Protein AF-A0A1F5YA37-F1 (afdb_monomer_lite)

Sequence (64 aa):
MTYVGSLVCMWISEWATGQWRYGGEYYIAPLRNWSFDSSFYSPDGLPPGTPSVLNFEPGDWSNE

Structure (mmCIF, N/CA/C/O backbone):
data_AF-A0A1F5YA37-F1
#
_entry.id   AF-A0A1F5YA37-F1
#
loop_
_atom_site.group_PDB
_atom_site.id
_atom_site.type_symbol
_atom_site.label_atom_id
_atom_site.label_alt_id
_atom_site.label_comp_id
_atom_site.label_asym_id
_atom_site.label_entity_id
_atom_site.label_seq_id
_atom_site.pdbx_PDB_ins_code
_atom_site.Cartn_x
_atom_site.Cartn_y
_atom_site.Cartn_z
_atom_site.occupancy
_atom_site.B_iso_or_equiv
_atom_site.auth_seq_id
_atom_site.auth_comp_id
_atom_site.auth_asym_id
_atom_site.auth_atom_id
_atom_site.pdbx_PDB_model_num
ATOM 1 N N . MET A 1 1 ? -15.579 -11.003 -13.388 1.00 59.38 1 MET A N 1
ATOM 2 C CA . MET A 1 1 ? -15.213 -9.574 -13.350 1.00 59.38 1 MET A CA 1
ATOM 3 C C . MET A 1 1 ? -14.074 -9.436 -12.359 1.00 59.38 1 MET A C 1
ATOM 5 O O . MET A 1 1 ? -14.212 -9.933 -11.246 1.00 59.38 1 MET A O 1
ATOM 9 N N . THR A 1 2 ? -12.954 -8.871 -12.795 1.00 69.38 2 THR A N 1
ATOM 10 C CA . THR A 1 2 ? -11.681 -8.862 -12.061 1.00 69.38 2 THR A CA 1
ATOM 11 C C . THR A 1 2 ? -11.222 -7.416 -11.942 1.00 69.38 2 THR A C 1
ATOM 13 O O . THR A 1 2 ? -11.364 -6.656 -12.898 1.00 69.38 2 THR A O 1
ATOM 16 N N . TYR A 1 3 ? -10.763 -7.015 -10.760 1.00 68.38 3 TYR A N 1
ATOM 17 C CA . TYR A 1 3 ? -10.307 -5.648 -10.514 1.00 68.38 3 TYR A CA 1
ATOM 18 C C . TYR A 1 3 ? -8.854 -5.483 -10.984 1.00 68.38 3 TYR A C 1
ATOM 20 O O . TYR A 1 3 ? -8.009 -6.304 -10.625 1.00 68.38 3 TYR A O 1
ATOM 28 N N . VAL A 1 4 ? -8.579 -4.424 -11.754 1.00 67.50 4 VAL A N 1
ATOM 29 C CA . VAL A 1 4 ? -7.252 -4.069 -12.285 1.00 67.50 4 VAL A CA 1
ATOM 30 C C . VAL A 1 4 ? -6.977 -2.602 -11.939 1.00 67.50 4 VAL A C 1
ATOM 32 O O . VAL A 1 4 ? -7.707 -1.725 -12.394 1.00 67.50 4 VAL A O 1
ATOM 35 N N . GLY A 1 5 ? -5.981 -2.329 -11.088 1.00 70.00 5 GLY A N 1
ATOM 36 C CA . GLY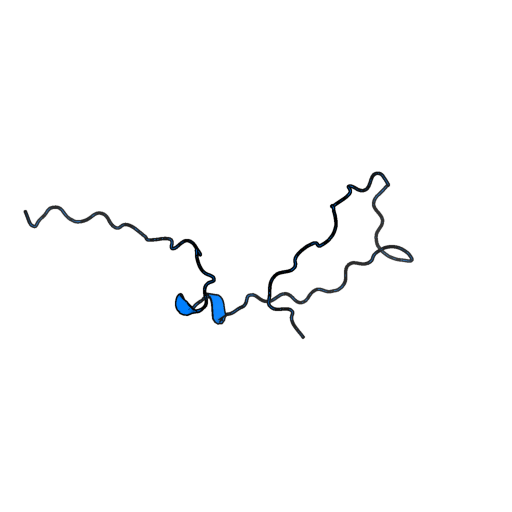 A 1 5 ? -5.632 -0.968 -10.653 1.00 70.00 5 GLY A CA 1
ATOM 37 C C . GLY A 1 5 ? -5.122 -0.884 -9.209 1.00 70.00 5 GLY A C 1
ATOM 38 O O . GLY A 1 5 ? -4.904 -1.900 -8.550 1.00 70.00 5 GLY A O 1
ATOM 39 N N . SER A 1 6 ? -4.951 0.335 -8.689 1.00 68.88 6 SER A N 1
ATOM 40 C CA . SER A 1 6 ? -4.518 0.615 -7.309 1.00 68.88 6 SER A CA 1
ATOM 41 C C . SER A 1 6 ? -5.657 1.214 -6.474 1.00 68.88 6 SER A C 1
ATOM 43 O O . SER A 1 6 ? -6.511 1.924 -6.994 1.00 68.88 6 SER A O 1
ATOM 45 N N . LEU A 1 7 ? -5.709 0.895 -5.176 1.00 79.38 7 LEU A N 1
ATOM 46 C CA . LEU A 1 7 ? -6.703 1.436 -4.239 1.00 79.38 7 LEU A CA 1
ATOM 47 C C . LEU A 1 7 ? -6.007 2.389 -3.266 1.00 79.38 7 LEU A C 1
ATOM 49 O O . LEU A 1 7 ? -4.995 2.022 -2.671 1.00 79.38 7 LEU A O 1
ATOM 53 N N . VAL A 1 8 ? -6.564 3.587 -3.073 1.00 80.62 8 VAL A N 1
ATOM 54 C CA . VAL A 1 8 ? -6.082 4.557 -2.080 1.00 80.62 8 VAL A CA 1
ATOM 55 C C . VAL A 1 8 ? -7.066 4.665 -0.917 1.00 80.62 8 VAL A C 1
ATOM 57 O O . VAL A 1 8 ? -8.277 4.769 -1.109 1.00 80.62 8 VAL A O 1
ATOM 60 N N . CYS A 1 9 ? -6.543 4.626 0.308 1.00 82.31 9 CYS A N 1
ATOM 61 C CA . CYS A 1 9 ? -7.327 4.862 1.513 1.00 82.31 9 CYS A CA 1
ATOM 62 C C . CYS A 1 9 ? -7.502 6.374 1.710 1.00 82.31 9 CYS A C 1
ATOM 64 O O . CYS A 1 9 ? -6.523 7.077 1.941 1.00 82.31 9 CYS A O 1
ATOM 66 N N . MET A 1 10 ? -8.734 6.880 1.608 1.00 87.88 10 MET A N 1
ATOM 67 C CA . MET A 1 10 ? -9.017 8.321 1.740 1.00 87.88 10 MET A CA 1
ATOM 68 C C . MET A 1 10 ? -9.252 8.781 3.190 1.00 87.88 10 MET A C 1
ATOM 70 O O . MET A 1 10 ? -9.570 9.946 3.409 1.00 87.88 10 MET A O 1
ATOM 74 N N . TRP A 1 11 ? -9.138 7.889 4.178 1.00 88.12 11 TRP A N 1
ATOM 75 C CA . TRP A 1 11 ? -9.402 8.191 5.588 1.00 88.12 11 TRP A CA 1
ATOM 76 C C . TRP A 1 11 ? -8.179 7.886 6.464 1.00 88.12 11 TRP A C 1
ATOM 78 O O . TRP A 1 11 ? -7.326 7.073 6.098 1.00 88.12 11 TRP A O 1
ATOM 88 N N . ILE A 1 12 ? -8.080 8.557 7.618 1.00 90.50 12 ILE A N 1
ATOM 89 C CA . ILE A 1 12 ? -7.007 8.318 8.595 1.00 90.50 12 ILE A CA 1
ATOM 90 C C . ILE A 1 12 ? -7.247 6.961 9.241 1.00 90.50 12 ILE A C 1
ATOM 92 O O . ILE A 1 12 ? -8.201 6.810 9.992 1.00 90.50 12 ILE A O 1
ATOM 96 N N . SER A 1 13 ? -6.371 5.996 8.966 1.00 86.50 13 SER A N 1
ATOM 97 C CA . SER A 1 13 ? -6.505 4.649 9.515 1.00 86.50 13 SER A CA 1
ATOM 98 C C . SER A 1 13 ? -6.483 4.671 11.043 1.00 86.50 13 SER A C 1
ATOM 100 O O . SER A 1 13 ? -5.503 5.090 11.657 1.00 86.50 13 SER A O 1
ATOM 102 N N . GLU A 1 14 ? -7.534 4.131 11.646 1.00 89.25 14 GLU A N 1
ATOM 103 C CA . GLU A 1 14 ? -7.601 3.843 13.076 1.00 89.25 14 GLU A CA 1
ATOM 104 C C . GLU A 1 14 ? -7.361 2.351 13.317 1.00 89.25 14 GLU A C 1
ATOM 106 O O . GLU A 1 14 ? -7.660 1.507 12.466 1.00 89.25 14 GLU A O 1
ATOM 111 N N . TRP A 1 15 ? -6.799 2.012 14.476 1.00 86.69 15 TRP A N 1
ATOM 112 C CA . TRP A 1 15 ? -6.583 0.623 14.870 1.00 86.69 15 TRP A CA 1
ATOM 113 C C . TRP A 1 15 ? -7.741 0.143 15.749 1.00 86.69 15 TRP A C 1
ATOM 115 O O . TRP A 1 15 ? -8.188 0.839 16.659 1.00 86.69 15 TRP A O 1
ATOM 125 N N . ALA A 1 16 ? -8.238 -1.064 15.476 1.00 85.94 16 ALA A N 1
ATOM 126 C CA . ALA A 1 16 ? -9.319 -1.652 16.257 1.00 85.94 16 ALA A CA 1
ATOM 127 C C . ALA A 1 16 ? -8.807 -2.128 17.629 1.00 85.94 16 ALA A C 1
ATOM 129 O O . ALA A 1 16 ? -7.840 -2.882 17.708 1.00 85.94 16 ALA A O 1
ATOM 130 N N . THR A 1 17 ? -9.485 -1.722 18.705 1.00 93.62 17 THR A N 1
ATOM 131 C CA . THR A 1 17 ? -9.186 -2.114 20.100 1.00 93.62 17 THR A CA 1
ATOM 132 C C . THR A 1 17 ? -10.004 -3.315 20.587 1.00 93.62 17 THR A C 1
ATOM 134 O O . THR A 1 17 ? -9.697 -3.901 21.624 1.00 93.62 17 THR A O 1
ATOM 137 N N . GLY A 1 18 ? -11.074 -3.668 19.872 1.00 89.69 18 GLY A N 1
ATOM 138 C CA . GLY A 1 18 ? -11.981 -4.758 20.230 1.00 89.69 18 GLY A CA 1
ATOM 139 C C . GLY A 1 18 ? -11.484 -6.139 19.798 1.00 89.69 18 GLY A C 1
ATOM 140 O O . GLY A 1 18 ? -10.550 -6.277 19.011 1.00 89.69 18 GLY A O 1
ATOM 141 N N . GLN A 1 19 ? -12.156 -7.188 20.280 1.00 90.44 19 GLN A N 1
ATOM 142 C CA . GLN A 1 19 ? -11.905 -8.550 19.806 1.00 90.44 19 GLN A CA 1
ATOM 143 C C . GLN A 1 19 ? -12.307 -8.697 18.336 1.00 90.44 19 GLN A C 1
ATOM 145 O O . GLN A 1 19 ? -13.408 -8.306 17.942 1.00 90.44 19 GLN A O 1
ATOM 150 N N . TRP A 1 20 ? -11.435 -9.314 17.542 1.00 87.00 20 TRP A N 1
ATOM 151 C CA . TRP A 1 20 ? -11.720 -9.617 16.144 1.00 87.00 20 TRP A CA 1
ATOM 152 C C . TRP A 1 20 ? -12.880 -10.618 16.013 1.00 87.00 20 TRP A C 1
ATOM 154 O O . TRP A 1 20 ? -12.953 -11.600 16.754 1.00 87.00 20 TRP A O 1
ATOM 164 N N . ARG A 1 21 ? -13.785 -10.368 15.059 1.00 89.75 21 ARG A N 1
ATOM 165 C CA . ARG A 1 21 ? -14.921 -11.236 14.710 1.00 89.75 21 ARG A CA 1
ATOM 166 C C . ARG A 1 21 ? -15.101 -11.268 13.191 1.00 89.75 21 ARG A C 1
ATOM 168 O O . ARG A 1 21 ? -14.834 -10.274 12.520 1.00 89.75 21 ARG A O 1
ATOM 175 N N . TYR A 1 22 ? -15.570 -12.396 12.666 1.00 90.31 22 TYR A N 1
ATOM 176 C CA . TYR A 1 22 ? -15.800 -12.630 11.237 1.00 90.31 22 TYR A CA 1
ATOM 177 C C . TYR A 1 22 ? -17.107 -13.402 11.038 1.00 90.31 22 TYR A C 1
ATOM 179 O O . TYR A 1 22 ? -17.363 -14.353 11.778 1.00 90.31 22 TYR A O 1
ATOM 187 N N . GLY A 1 23 ? -17.907 -13.044 10.029 1.00 90.81 23 GLY A N 1
ATOM 188 C CA . GLY A 1 23 ? -19.159 -13.755 9.728 1.00 90.81 23 GLY A CA 1
ATOM 189 C C . GLY A 1 23 ? -20.402 -13.204 10.436 1.00 90.81 23 GLY A C 1
ATOM 190 O O . GLY A 1 23 ? -20.321 -12.319 11.284 1.00 90.81 23 GLY A O 1
ATOM 191 N N .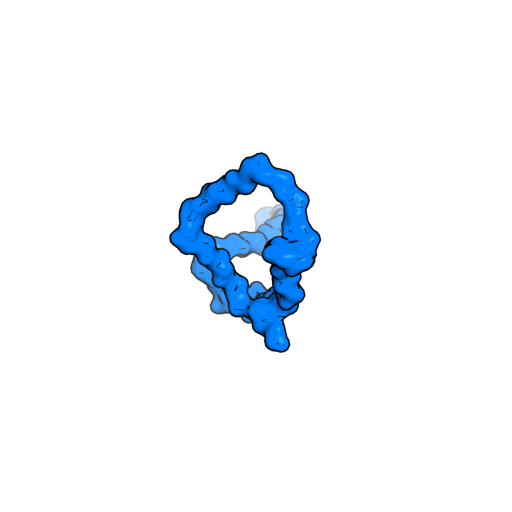 GLY A 1 24 ? -21.570 -13.760 10.100 1.00 87.50 24 GLY A N 1
ATOM 192 C CA . GLY A 1 24 ? -22.852 -13.389 10.712 1.00 87.50 24 GLY A CA 1
ATOM 193 C C . GLY A 1 24 ? -23.248 -11.939 10.425 1.00 87.50 24 GLY A C 1
ATOM 194 O O . GLY A 1 24 ? -23.273 -11.526 9.270 1.00 87.50 24 GLY A O 1
ATOM 195 N N . GLU A 1 25 ? -23.541 -11.179 11.483 1.00 89.56 25 GLU A N 1
ATOM 196 C CA . GLU A 1 25 ? -23.829 -9.735 11.421 1.00 89.56 25 GLU A CA 1
ATOM 197 C C . GLU A 1 25 ? -22.558 -8.863 11.351 1.00 89.56 25 GLU A C 1
ATOM 199 O O . GLU A 1 25 ? -22.645 -7.642 11.230 1.00 89.56 25 GLU A O 1
ATOM 204 N N . TYR A 1 26 ? -21.368 -9.466 11.447 1.00 89.44 26 TYR A N 1
ATOM 205 C CA . TYR A 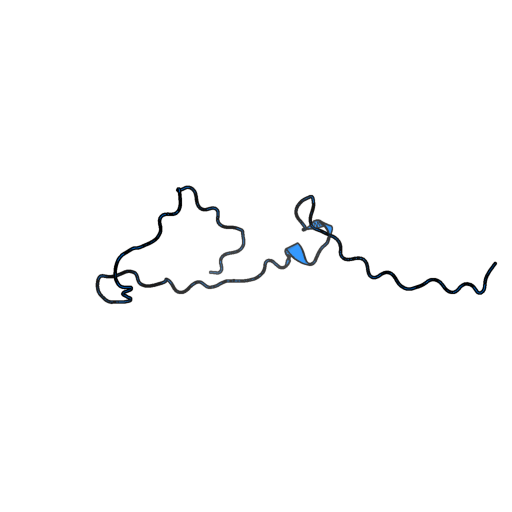1 26 ? -20.094 -8.754 11.368 1.00 89.44 26 TYR A CA 1
ATOM 206 C C . TYR A 1 26 ? -19.578 -8.659 9.933 1.00 89.44 26 TYR A C 1
ATOM 208 O O . TYR A 1 26 ? -20.128 -9.225 8.989 1.00 89.44 26 TYR A O 1
ATOM 216 N N . TYR A 1 27 ? -18.456 -7.955 9.782 1.00 84.12 27 TYR A N 1
ATOM 217 C CA . TYR A 1 27 ? -17.726 -7.891 8.527 1.00 84.12 27 TYR A CA 1
ATOM 218 C C . TYR A 1 27 ? -17.424 -9.293 7.976 1.00 84.12 27 TYR A C 1
ATOM 220 O O . TYR A 1 27 ? -16.865 -10.158 8.658 1.00 84.12 27 TYR A O 1
ATOM 228 N N . ILE A 1 28 ? -17.752 -9.476 6.700 1.00 90.69 28 ILE A N 1
ATOM 229 C CA . ILE A 1 28 ? -17.331 -10.610 5.886 1.00 90.69 28 ILE A CA 1
ATOM 230 C C . ILE A 1 28 ? -16.492 -10.038 4.759 1.00 90.69 28 ILE A C 1
ATOM 232 O O . ILE A 1 28 ? -16.928 -9.141 4.033 1.00 90.69 28 ILE A O 1
ATOM 236 N N . ALA A 1 29 ? -15.273 -10.549 4.619 1.00 85.31 29 ALA A N 1
ATOM 237 C CA . ALA A 1 29 ? -14.419 -10.140 3.521 1.00 85.31 29 ALA A CA 1
ATOM 238 C C . ALA A 1 29 ? -15.069 -10.565 2.193 1.00 85.31 29 ALA A C 1
ATOM 240 O O . ALA A 1 29 ? -15.406 -11.742 2.037 1.00 85.31 29 ALA A O 1
ATOM 241 N N . PRO A 1 30 ? -15.254 -9.650 1.224 1.00 82.38 30 PRO A N 1
ATOM 242 C CA . PRO A 1 30 ? -15.781 -10.030 -0.076 1.00 82.38 30 PRO A CA 1
ATOM 243 C C . PRO A 1 30 ? -14.784 -10.941 -0.795 1.00 82.38 30 PRO A C 1
ATOM 245 O O . PRO A 1 30 ? -13.568 -10.801 -0.634 1.00 82.38 30 PRO A O 1
ATOM 248 N N . LEU A 1 31 ? -15.294 -11.837 -1.644 1.00 83.44 31 LEU A N 1
ATOM 249 C CA . LEU A 1 31 ? -14.451 -12.585 -2.570 1.00 83.44 31 LEU A CA 1
ATOM 250 C C . LEU A 1 31 ? -13.829 -11.594 -3.558 1.00 83.44 31 LEU A C 1
ATOM 252 O O . LEU A 1 31 ? -14.498 -11.077 -4.453 1.00 83.44 31 LEU A O 1
ATOM 256 N N . ARG A 1 32 ? -12.544 -11.301 -3.379 1.00 78.56 32 ARG A N 1
ATOM 257 C CA . ARG A 1 32 ? -11.813 -10.414 -4.279 1.00 78.56 32 ARG A CA 1
ATOM 258 C C . ARG A 1 32 ? -11.147 -11.256 -5.360 1.00 78.56 32 ARG A C 1
ATOM 260 O O . ARG A 1 32 ? -10.287 -12.077 -5.059 1.00 78.56 32 ARG A O 1
ATOM 267 N N . ASN A 1 33 ? -11.550 -11.047 -6.607 1.00 83.19 33 ASN A N 1
ATOM 268 C CA . ASN A 1 33 ? -10.897 -11.644 -7.764 1.00 83.19 33 ASN A CA 1
ATOM 269 C C . ASN A 1 33 ? -9.818 -10.661 -8.244 1.00 83.19 33 ASN A C 1
ATOM 271 O O . ASN A 1 33 ? -10.144 -9.650 -8.872 1.00 83.19 33 ASN A O 1
ATOM 275 N N . TRP A 1 34 ? -8.568 -10.900 -7.841 1.00 81.56 34 TRP A N 1
ATOM 276 C CA . TRP A 1 34 ? -7.419 -10.058 -8.189 1.00 81.56 34 TRP A CA 1
ATOM 277 C C . TRP A 1 34 ? -6.738 -10.634 -9.429 1.00 81.56 34 TRP A C 1
ATOM 279 O O . TRP A 1 34 ? -6.507 -11.840 -9.499 1.00 81.56 34 TRP A O 1
ATO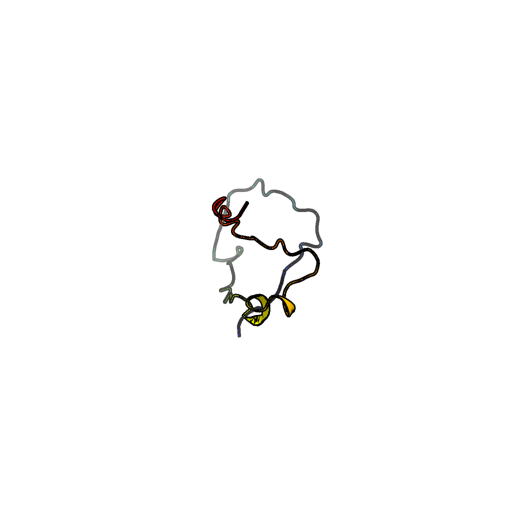M 289 N N . SER A 1 35 ? -6.358 -9.773 -10.367 1.00 82.94 35 SER A N 1
ATOM 290 C CA . SER A 1 35 ? -5.405 -10.119 -11.420 1.00 82.94 35 SER A CA 1
ATOM 291 C C . SER A 1 35 ? -4.331 -9.056 -11.514 1.00 82.94 35 SER A C 1
ATOM 293 O O . SER A 1 35 ? -4.598 -7.870 -11.326 1.00 82.94 35 SER A O 1
ATOM 295 N N . PHE A 1 36 ? -3.124 -9.493 -11.849 1.00 81.69 36 PHE A N 1
ATOM 296 C CA . PHE A 1 36 ? -2.074 -8.586 -12.277 1.00 81.69 36 PHE A CA 1
ATOM 297 C C . PHE A 1 36 ? -2.435 -7.969 -13.636 1.00 81.69 36 PHE A C 1
ATOM 299 O O . PHE A 1 36 ? -2.978 -8.663 -14.498 1.00 81.69 36 PHE A O 1
ATOM 306 N N . ASP A 1 37 ? -2.144 -6.680 -13.818 1.00 84.31 37 ASP A N 1
ATOM 307 C CA . ASP A 1 37 ? -2.312 -6.013 -15.108 1.00 84.31 37 ASP A CA 1
ATOM 308 C C . ASP A 1 37 ? -1.147 -6.373 -16.033 1.00 84.31 37 ASP A C 1
ATOM 310 O O . ASP A 1 37 ? -0.000 -5.999 -15.785 1.00 84.31 37 ASP A O 1
ATOM 314 N N . SER A 1 38 ? -1.436 -7.081 -17.123 1.00 87.12 38 SER A N 1
ATOM 315 C CA . SER A 1 38 ? -0.425 -7.465 -18.108 1.00 87.12 38 SER A CA 1
ATOM 316 C C . SER A 1 38 ? 0.209 -6.277 -18.840 1.00 87.12 38 SER A C 1
ATOM 318 O O . SER A 1 38 ? 1.254 -6.450 -19.462 1.00 87.12 38 SER A O 1
ATOM 320 N N . SER A 1 39 ? -0.381 -5.077 -18.783 1.00 84.12 39 SER A N 1
ATOM 321 C CA . SER A 1 39 ? 0.228 -3.867 -19.352 1.00 84.12 39 SER A CA 1
ATOM 322 C C . SER A 1 39 ? 1.585 -3.545 -18.714 1.00 84.12 39 SER A C 1
ATOM 324 O O . SER A 1 39 ? 2.487 -3.070 -19.403 1.00 84.12 39 SER A O 1
ATOM 326 N N . PHE A 1 40 ? 1.783 -3.919 -17.445 1.00 84.50 40 PHE A N 1
ATOM 327 C CA . PHE A 1 40 ? 3.042 -3.736 -16.723 1.00 84.50 40 PHE A CA 1
ATOM 328 C C . PHE A 1 40 ? 4.160 -4.702 -17.142 1.00 84.50 40 PHE A C 1
ATOM 330 O O . PHE A 1 40 ? 5.262 -4.621 -16.605 1.00 84.50 40 PHE A O 1
ATOM 337 N N . TYR A 1 41 ? 3.923 -5.612 -18.094 1.00 84.88 41 TYR A N 1
ATOM 338 C CA . TYR A 1 41 ? 5.012 -6.372 -18.717 1.00 84.88 41 TYR A CA 1
ATOM 339 C C . TYR A 1 41 ? 5.793 -5.550 -19.743 1.00 84.88 41 TYR A C 1
ATOM 341 O O . TYR A 1 41 ? 6.960 -5.846 -19.996 1.00 84.88 41 TYR A O 1
ATOM 349 N N . SER A 1 42 ? 5.160 -4.540 -20.345 1.00 86.62 42 SER A N 1
ATOM 350 C CA . SER A 1 42 ? 5.840 -3.640 -21.269 1.00 86.62 42 SER A CA 1
ATOM 351 C C . SER A 1 42 ? 6.488 -2.495 -20.491 1.00 86.62 42 SER A C 1
ATOM 353 O O . SER A 1 42 ? 5.793 -1.867 -19.688 1.00 86.62 42 SER A O 1
ATOM 355 N N . PRO A 1 43 ? 7.762 -2.151 -20.758 1.00 81.88 43 PRO A N 1
ATOM 356 C CA . PRO A 1 43 ? 8.390 -0.959 -20.193 1.00 81.88 43 PRO A CA 1
ATOM 357 C C . PRO A 1 43 ? 7.579 0.323 -20.431 1.00 81.88 43 PRO A C 1
ATOM 359 O O . PRO A 1 43 ? 7.51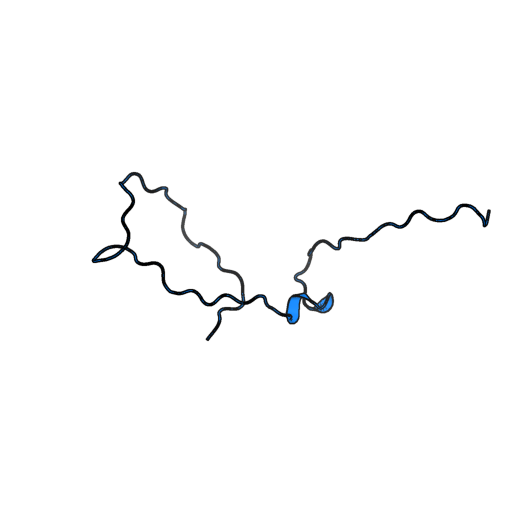1 1.171 -19.546 1.00 81.88 43 PRO A O 1
ATOM 362 N N . ASP A 1 44 ? 6.899 0.428 -21.577 1.00 86.19 44 ASP A N 1
ATOM 363 C CA . ASP A 1 44 ? 6.063 1.586 -21.931 1.00 86.19 44 ASP A CA 1
ATOM 364 C C . ASP A 1 44 ? 4.755 1.662 -21.124 1.00 86.19 44 ASP A C 1
ATOM 366 O O . ASP A 1 44 ? 4.110 2.708 -21.073 1.00 86.19 44 ASP A O 1
ATOM 370 N N . GLY A 1 45 ? 4.338 0.551 -20.509 1.00 84.00 45 GLY A N 1
ATOM 371 C CA . GLY A 1 45 ? 3.145 0.475 -19.663 1.00 84.00 45 GLY A CA 1
ATOM 372 C C . GLY A 1 45 ? 3.420 0.793 -18.193 1.00 84.00 45 GLY A C 1
ATOM 373 O O . GLY A 1 45 ? 2.488 0.846 -17.390 1.00 84.00 45 GLY A O 1
ATOM 374 N N . LEU A 1 46 ? 4.686 0.991 -17.819 1.00 86.88 46 LEU A N 1
ATOM 375 C CA . LEU A 1 46 ? 5.078 1.263 -16.443 1.00 86.88 46 LEU A CA 1
ATOM 376 C C . LEU A 1 46 ? 4.818 2.734 -16.074 1.00 86.88 46 LEU A C 1
ATOM 378 O O . LEU A 1 46 ? 5.125 3.637 -16.856 1.00 86.88 46 LEU A O 1
ATOM 382 N N . PRO A 1 47 ? 4.304 3.022 -14.863 1.00 85.25 47 PRO A N 1
ATOM 383 C CA . PRO A 1 47 ? 4.209 4.389 -14.369 1.00 85.25 47 PRO A CA 1
ATOM 384 C C . PRO A 1 47 ? 5.581 5.089 -14.331 1.00 85.25 47 PRO A C 1
ATOM 386 O O . PRO A 1 47 ? 6.604 4.428 -14.103 1.00 85.25 47 PRO A O 1
ATOM 389 N N . PRO A 1 48 ? 5.627 6.427 -14.474 1.00 85.00 48 PRO A N 1
ATOM 390 C CA . PRO A 1 48 ? 6.862 7.190 -14.332 1.00 85.00 48 PRO A CA 1
ATOM 391 C C . PRO A 1 48 ? 7.577 6.887 -13.010 1.00 85.00 48 PRO A C 1
ATOM 393 O O . PRO A 1 48 ? 6.953 6.851 -11.951 1.00 85.00 48 PRO A O 1
ATOM 396 N N . GLY A 1 49 ? 8.895 6.684 -13.070 1.00 79.75 49 GLY A N 1
ATOM 397 C CA . GLY A 1 49 ? 9.711 6.378 -11.890 1.00 79.75 49 GLY A CA 1
ATOM 398 C C . GLY A 1 49 ? 9.684 4.913 -11.443 1.00 79.75 49 GLY A C 1
ATOM 399 O O . GLY A 1 49 ? 10.218 4.608 -10.378 1.00 79.75 49 GLY A O 1
ATOM 400 N N . THR A 1 50 ? 9.107 4.000 -12.236 1.00 86.50 50 THR A N 1
ATOM 401 C CA . THR A 1 50 ? 9.245 2.559 -11.981 1.00 86.50 50 THR A CA 1
ATOM 402 C C . THR A 1 50 ? 10.727 2.166 -12.042 1.00 86.50 50 THR A C 1
ATOM 404 O O . THR A 1 50 ? 11.377 2.431 -13.056 1.00 86.50 50 THR A O 1
ATOM 407 N N . PRO A 1 51 ? 11.295 1.564 -10.980 1.00 82.56 51 PRO 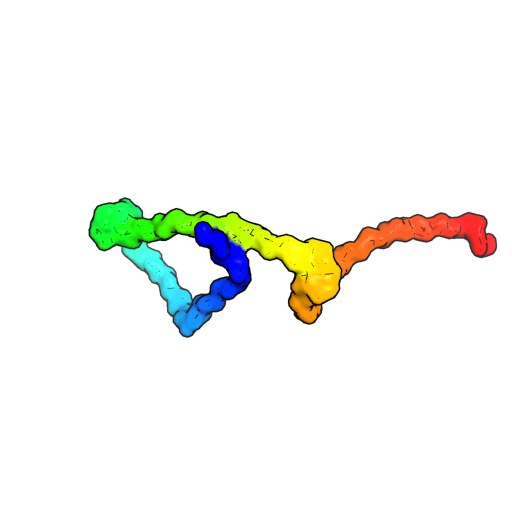A N 1
ATOM 408 C CA . PRO A 1 51 ? 12.708 1.217 -10.956 1.00 82.56 51 PRO A CA 1
ATOM 409 C C . PRO A 1 51 ? 13.012 0.142 -12.002 1.00 82.56 51 PRO A C 1
ATOM 411 O O . PRO A 1 51 ? 12.409 -0.930 -12.003 1.00 82.56 51 PRO A O 1
ATOM 414 N N . SER A 1 52 ? 13.981 0.415 -12.871 1.00 80.25 52 SER A N 1
ATOM 415 C CA . SER A 1 52 ? 14.546 -0.585 -13.771 1.00 80.25 52 SER A CA 1
ATOM 416 C C . SER A 1 52 ? 15.637 -1.359 -13.040 1.00 80.25 52 SER A C 1
ATOM 418 O O . SER A 1 52 ? 16.655 -0.782 -12.649 1.00 80.25 52 SER A O 1
ATOM 420 N N . VAL A 1 53 ? 15.452 -2.666 -12.873 1.00 76.12 53 VAL A N 1
ATOM 421 C CA . VAL A 1 53 ? 16.543 -3.543 -12.443 1.00 76.12 53 VAL A CA 1
ATOM 422 C C . VAL A 1 53 ? 17.391 -3.843 -13.674 1.00 76.12 53 VAL A C 1
ATOM 424 O O . VAL A 1 53 ? 16.935 -4.518 -14.593 1.00 76.12 53 VAL A O 1
ATOM 427 N N . LEU A 1 54 ? 18.607 -3.304 -13.711 1.00 69.44 54 LEU A N 1
ATOM 428 C CA . LEU A 1 54 ? 19.599 -3.646 -14.724 1.00 69.44 54 LEU A CA 1
ATOM 429 C C . LEU A 1 54 ? 20.510 -4.727 -14.148 1.00 69.44 54 LEU A C 1
ATOM 431 O O . LEU A 1 54 ? 21.105 -4.537 -13.087 1.00 69.44 54 LEU A O 1
ATOM 435 N N . ASN A 1 55 ? 20.631 -5.850 -14.850 1.00 73.00 55 ASN A N 1
ATOM 436 C CA . ASN A 1 55 ? 21.691 -6.804 -14.560 1.00 73.00 55 ASN A CA 1
ATOM 437 C C . ASN A 1 55 ? 22.989 -6.228 -15.126 1.00 73.00 55 ASN A C 1
ATOM 439 O O . ASN A 1 55 ? 23.092 -5.993 -16.328 1.00 73.00 55 ASN A O 1
ATOM 443 N N . PHE A 1 56 ? 23.957 -5.960 -14.254 1.00 67.12 56 PHE A N 1
ATOM 444 C CA . PHE A 1 56 ? 25.300 -5.590 -14.675 1.00 67.12 56 PHE A CA 1
ATOM 445 C C . PHE A 1 56 ? 26.113 -6.871 -14.845 1.00 67.12 56 PHE A C 1
ATOM 447 O O . PHE A 1 56 ? 26.406 -7.557 -13.865 1.00 67.12 56 PHE A O 1
ATOM 454 N N . GLU A 1 57 ? 26.456 -7.203 -16.083 1.00 78.25 57 GLU A N 1
ATOM 455 C CA . GLU A 1 57 ? 27.430 -8.253 -16.366 1.00 78.25 57 GLU A CA 1
ATOM 456 C C . GLU A 1 57 ? 28.835 -7.626 -16.329 1.00 78.25 57 GLU A C 1
ATOM 458 O O . GLU A 1 57 ? 29.041 -6.576 -16.945 1.00 78.25 57 GLU A O 1
ATOM 463 N N . PRO A 1 58 ? 29.801 -8.200 -15.584 1.00 74.88 58 PRO A N 1
ATOM 464 C CA . PRO A 1 58 ? 31.176 -7.712 -15.593 1.00 74.88 58 PRO A CA 1
ATOM 465 C C . PRO A 1 58 ? 31.740 -7.725 -17.019 1.00 74.88 58 PRO A C 1
ATOM 467 O O . PRO A 1 58 ? 31.715 -8.760 -17.680 1.00 74.88 58 PRO A O 1
ATOM 470 N N . GLY A 1 59 ? 32.249 -6.585 -17.490 1.00 72.69 59 GLY A N 1
ATOM 471 C CA . GLY A 1 59 ? 32.933 -6.509 -18.780 1.00 72.69 59 GLY A CA 1
ATOM 472 C C . GLY A 1 59 ? 34.264 -7.263 -18.744 1.00 72.69 59 GLY A C 1
ATOM 473 O O . GLY A 1 59 ? 35.033 -7.115 -17.792 1.00 72.69 59 GLY A O 1
ATOM 474 N N . ASP A 1 60 ? 34.536 -8.059 -19.779 1.00 74.81 60 ASP A N 1
ATOM 475 C CA . ASP A 1 60 ? 35.843 -8.686 -19.979 1.00 74.81 60 ASP A CA 1
ATOM 476 C C . ASP A 1 60 ? 36.894 -7.614 -20.298 1.00 74.81 60 ASP A C 1
ATOM 478 O O . ASP A 1 60 ? 36.734 -6.804 -21.211 1.00 74.81 60 ASP A O 1
ATOM 482 N N . TRP A 1 61 ? 38.001 -7.636 -19.559 1.00 67.44 61 TRP A N 1
ATOM 483 C CA . TRP A 1 61 ? 39.132 -6.708 -19.686 1.00 67.44 61 TRP A CA 1
ATOM 484 C C . TRP A 1 61 ? 40.019 -6.987 -20.914 1.00 67.44 61 TRP A C 1
ATOM 486 O O . TRP A 1 61 ? 41.038 -6.333 -21.107 1.00 67.44 61 TRP A O 1
ATOM 496 N N . SER A 1 62 ? 39.678 -7.968 -21.753 1.00 70.81 62 SER A N 1
ATOM 497 C CA . SER A 1 62 ? 40.586 -8.529 -22.762 1.00 70.81 62 SER A CA 1
ATOM 498 C C . SER A 1 62 ? 40.734 -7.710 -24.056 1.00 70.81 62 SER A C 1
ATOM 500 O O . SER A 1 62 ? 41.194 -8.263 -25.052 1.00 70.81 62 SER A O 1
ATOM 502 N N . ASN A 1 63 ? 40.313 -6.442 -24.089 1.00 60.16 63 ASN A N 1
ATOM 503 C CA . ASN A 1 63 ? 40.422 -5.568 -25.270 1.00 60.16 63 ASN A CA 1
ATOM 504 C C . ASN A 1 63 ? 40.949 -4.154 -24.940 1.00 60.16 63 ASN A C 1
ATOM 506 O O . ASN A 1 63 ? 40.559 -3.192 -25.602 1.00 60.16 63 ASN A O 1
ATOM 510 N N . GLU A 1 64 ? 41.829 -4.029 -23.943 1.00 51.47 64 GLU A N 1
ATOM 511 C CA . GLU A 1 64 ? 42.702 -2.852 -23.768 1.00 51.47 64 GLU A CA 1
ATOM 512 C C . GLU A 1 64 ? 44.145 -3.159 -24.189 1.00 51.47 64 GLU A C 1
ATOM 514 O O . GLU A 1 64 ? 44.644 -4.260 -23.856 1.00 51.47 64 GLU A O 1
#

Organism: NCBI:txid1817866

Foldseek 3Di:
DADEDDDDDPDDDDDDPDDDDEDDPDDHDDPHRYDYDPLVVDPVSDDPPDDDDDDDDDDDPPPD

pLDDT: mean 80.92, std 8.78, range [51.47, 93.62]

Secondary structure (DSSP, 8-state):
--B-S-----S-PPPP-SPP--STTS-------B---GGGGSGGGSPTTPPP----PPPP-TT-

Radius of gyration: 22.47 Å; chains: 1; bounding box: 66×22×46 Å